Protein AF-D0C918-F1 (afdb_monomer)

Foldseek 3Di:
DPPDFWKFKWFDPDDPRGTDTQGEPDQVLLVVVLVVVLVLCVVLVVVVCNVCSPVGIDMDTDPDDPVVNVVRHDRDPCNVVDDDDHDNPVVVVVD

Organism: Acinetobacter baumannii (strain ATCC 19606 / DSM 30007 / JCM 6841 / CCUG 19606 / CIP 70.34 / NBRC 109757 / NCIMB 12457 / NCTC 12156 / 81) (NCBI:txid575584)

Sequence (95 aa):
MSESTLWAVAMRPEGYSPFKQTPAASKEIAERAVERYRKMHEKEGNNFFLEIFDDVIKVQKWHGSRKDHIKNLFYVESWFSEPMYQCFDLKTAER

Secondary structure (DSSP, 8-state):
---PPPEEEEE-SSTTPPPEEEEESSHHHHHHHHHHHHHHHHHHT-HHHHHTHHHHEEEEE--S-HHHHHHT--B-GGGGGSPPP--S-HHHHT-

Radius of gyration: 14.71 Å; Cα contacts (8 Å, |Δi|>4): 124; chains: 1; bounding box: 27×29×53 Å

pLDDT: mean 88.67, std 13.51, range [41.41, 98.44]

Mean predicted aligned error: 5.6 Å

Structure (mmCIF, N/CA/C/O backbone):
data_AF-D0C918-F1
#
_entry.id   AF-D0C918-F1
#
loop_
_atom_site.group_PDB
_atom_site.id
_atom_site.type_symbol
_atom_site.label_atom_id
_atom_site.label_alt_id
_atom_site.label_comp_id
_atom_site.label_asym_id
_atom_site.label_entity_id
_atom_site.label_seq_id
_atom_site.pdbx_PDB_ins_code
_atom_site.Cartn_x
_atom_site.Cartn_y
_atom_site.Cartn_z
_atom_site.occupancy
_atom_site.B_iso_or_equiv
_atom_site.auth_seq_id
_atom_site.auth_comp_id
_atom_site.auth_asym_id
_atom_site.auth_atom_id
_atom_site.pdbx_PDB_model_num
ATOM 1 N N . MET A 1 1 ? -8.841 5.090 26.929 1.00 41.41 1 MET A N 1
ATOM 2 C CA . MET A 1 1 ? -8.425 4.233 25.800 1.00 41.41 1 MET A CA 1
ATOM 3 C C . MET A 1 1 ? -7.645 5.124 24.856 1.00 41.41 1 MET A C 1
ATOM 5 O O . MET A 1 1 ? -8.257 5.996 24.257 1.00 41.41 1 MET A O 1
ATOM 9 N N . SER A 1 2 ? -6.317 5.024 24.808 1.00 47.50 2 SER A N 1
ATOM 10 C CA . SER A 1 2 ? -5.560 5.742 23.781 1.00 47.50 2 SER A CA 1
ATOM 11 C C . SER A 1 2 ? -6.031 5.222 22.425 1.00 47.50 2 SER A C 1
ATOM 13 O O . SER A 1 2 ? -6.028 4.013 22.191 1.00 47.50 2 SER A O 1
ATOM 15 N N . GLU A 1 3 ? -6.523 6.104 21.559 1.00 61.97 3 GLU A N 1
ATOM 16 C CA . GLU A 1 3 ? -6.860 5.712 20.197 1.00 61.97 3 GLU A CA 1
ATOM 17 C C . 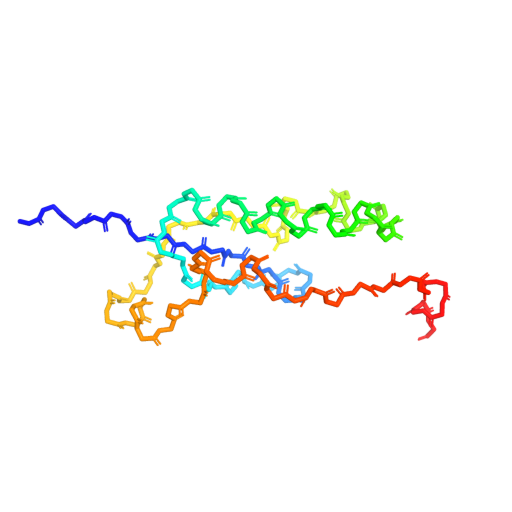GLU A 1 3 ? -5.567 5.273 19.512 1.00 61.97 3 GLU A C 1
ATOM 19 O O . GLU A 1 3 ? -4.727 6.089 19.133 1.00 61.97 3 GLU A O 1
ATOM 24 N N . SER A 1 4 ? -5.354 3.958 19.429 1.00 80.56 4 SER A N 1
ATOM 25 C CA . SER A 1 4 ? -4.232 3.409 18.680 1.00 80.56 4 SER A CA 1
ATOM 26 C C . SER A 1 4 ? -4.340 3.931 17.254 1.00 80.56 4 SER A C 1
ATOM 28 O O . SER A 1 4 ? -5.360 3.715 16.597 1.00 80.56 4 SER A O 1
ATOM 30 N N . THR A 1 5 ? -3.310 4.646 16.798 1.00 91.44 5 THR A N 1
ATOM 31 C CA . THR A 1 5 ? -3.261 5.170 15.432 1.00 91.44 5 THR A CA 1
ATOM 32 C C . THR A 1 5 ? -3.469 4.021 14.451 1.00 91.44 5 THR A C 1
ATOM 34 O O . THR A 1 5 ? -2.742 3.028 14.490 1.00 91.44 5 THR A O 1
ATOM 37 N N . LEU A 1 6 ? -4.474 4.163 13.591 1.00 96.62 6 LEU A N 1
ATOM 38 C CA . LEU A 1 6 ? -4.770 3.222 12.522 1.00 96.62 6 LEU A CA 1
ATOM 39 C C . LEU A 1 6 ? -3.990 3.623 11.270 1.00 96.62 6 LEU A C 1
ATOM 41 O O . LEU A 1 6 ? -3.776 4.810 11.017 1.00 96.62 6 LEU A O 1
ATOM 45 N N . TRP A 1 7 ? -3.562 2.634 10.493 1.00 97.94 7 TRP A N 1
ATOM 46 C CA . TRP A 1 7 ? -2.667 2.832 9.355 1.00 97.94 7 TRP A CA 1
ATOM 47 C C . TRP A 1 7 ? -3.301 2.346 8.058 1.00 97.94 7 TRP A C 1
ATOM 49 O O . TRP A 1 7 ? -4.174 1.475 8.062 1.00 97.94 7 TRP A O 1
ATOM 59 N N . ALA A 1 8 ? -2.865 2.932 6.950 1.00 98.06 8 ALA A N 1
ATOM 60 C CA . ALA A 1 8 ? -3.312 2.599 5.609 1.00 98.06 8 ALA A CA 1
ATOM 61 C C . ALA A 1 8 ? -2.185 2.820 4.596 1.00 98.06 8 ALA A C 1
ATOM 63 O O . ALA A 1 8 ? -1.289 3.643 4.812 1.00 98.06 8 ALA A O 1
ATOM 64 N N . VAL A 1 9 ? -2.270 2.119 3.468 1.00 98.19 9 VAL A N 1
ATOM 65 C CA . VAL A 1 9 ? -1.554 2.515 2.253 1.00 98.19 9 VAL A CA 1
ATOM 66 C C . VAL A 1 9 ? -2.463 3.461 1.484 1.00 98.19 9 VAL A C 1
ATOM 68 O O . VAL A 1 9 ? -3.638 3.175 1.262 1.00 98.19 9 VAL A O 1
ATOM 71 N N . ALA A 1 10 ? -1.927 4.614 1.122 1.00 97.19 10 ALA A N 1
ATOM 72 C CA . ALA A 1 10 ? -2.607 5.642 0.365 1.00 97.19 10 ALA A CA 1
ATOM 73 C C . ALA A 1 10 ? -2.080 5.629 -1.067 1.00 97.19 10 ALA A C 1
ATOM 75 O O . ALA A 1 10 ? -0.871 5.744 -1.270 1.00 97.19 10 ALA A O 1
ATOM 76 N N . MET A 1 11 ? -2.981 5.515 -2.043 1.00 95.50 11 MET A N 1
ATOM 77 C CA . MET A 1 11 ? -2.633 5.498 -3.464 1.00 95.50 11 MET A CA 1
ATOM 78 C C . MET A 1 11 ? -3.403 6.558 -4.241 1.00 95.50 11 MET A C 1
ATOM 80 O O . MET A 1 11 ? -4.593 6.769 -3.991 1.00 95.50 11 MET A O 1
ATOM 84 N N . ARG A 1 12 ? -2.745 7.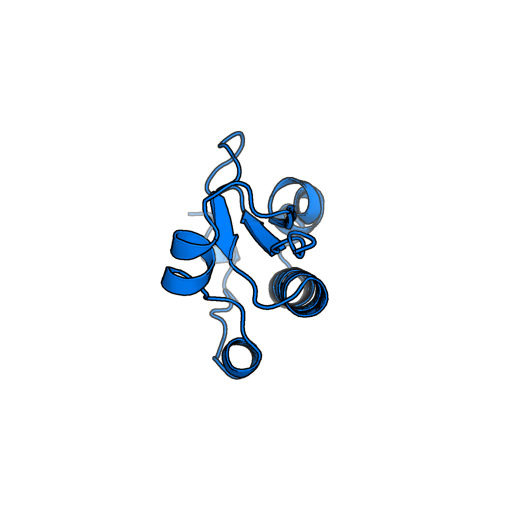211 -5.198 1.00 93.06 12 ARG A N 1
ATOM 85 C CA . ARG A 1 12 ? -3.414 8.047 -6.196 1.00 93.06 12 ARG A CA 1
ATOM 86 C C . ARG A 1 12 ? -3.832 7.177 -7.376 1.00 93.06 12 ARG A C 1
ATOM 88 O O . ARG A 1 12 ? -2.953 6.636 -8.039 1.00 93.06 12 ARG A O 1
ATOM 95 N N . PRO A 1 13 ? -5.137 7.026 -7.650 1.00 82.75 13 PRO A N 1
ATOM 96 C CA . PRO A 1 13 ? -5.578 6.264 -8.812 1.00 82.75 13 PRO A CA 1
ATOM 97 C C . PRO A 1 13 ? -5.147 6.916 -10.134 1.00 82.75 13 PRO A C 1
ATOM 99 O O . P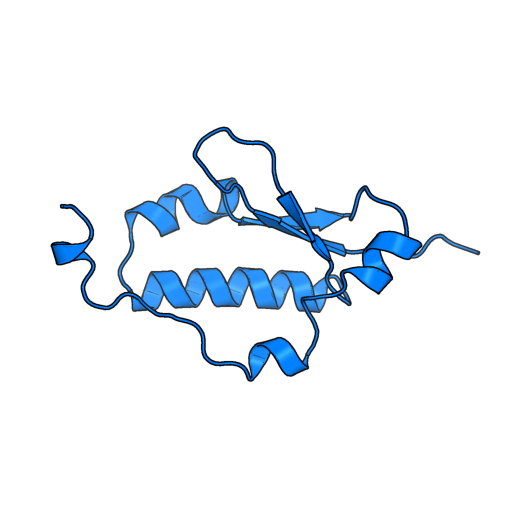RO A 1 13 ? -4.780 6.204 -11.057 1.00 82.75 13 PRO A O 1
ATOM 102 N N . GLU A 1 14 ? -5.166 8.251 -10.226 1.00 78.12 14 GLU A N 1
ATOM 103 C CA . GLU A 1 14 ? -4.840 8.989 -11.459 1.00 78.12 14 GLU A CA 1
ATOM 104 C C . GLU A 1 14 ? -4.208 10.357 -11.142 1.00 78.12 14 GLU A C 1
ATOM 106 O O . GLU A 1 14 ? -4.806 11.143 -10.409 1.00 78.12 14 GLU A O 1
ATOM 111 N N . GLY A 1 15 ? -3.029 10.677 -11.687 1.00 73.00 15 GLY A N 1
ATOM 112 C CA . GLY A 1 15 ? -2.405 12.016 -11.650 1.00 73.00 15 GLY A CA 1
ATOM 113 C C . GLY A 1 15 ? -2.574 12.813 -10.339 1.00 73.00 15 GLY A C 1
ATOM 114 O O . GLY A 1 15 ? -2.004 12.486 -9.295 1.00 73.00 15 GLY A O 1
ATOM 115 N N . TYR A 1 16 ? -3.374 13.886 -10.388 1.00 78.88 16 TYR A N 1
ATOM 116 C CA . TYR A 1 16 ? -3.642 14.786 -9.253 1.00 78.88 16 TYR A CA 1
ATOM 117 C C . TYR A 1 16 ? -4.826 14.374 -8.363 1.00 78.88 16 TYR A C 1
ATOM 119 O O . TYR A 1 16 ? -5.239 15.144 -7.495 1.00 78.88 16 TYR A O 1
ATOM 127 N N . SER A 1 17 ? -5.386 13.181 -8.560 1.00 87.19 17 SER A N 1
ATOM 128 C CA . SER A 1 17 ? -6.507 12.692 -7.755 1.00 87.19 17 SER A CA 1
ATOM 129 C C . SER A 1 17 ? -6.154 12.601 -6.262 1.00 87.19 17 SER A C 1
ATOM 131 O O . SER A 1 17 ? -4.995 12.365 -5.894 1.00 87.19 17 SER A O 1
ATOM 133 N N . PRO A 1 18 ? -7.151 12.775 -5.373 1.00 91.50 18 PRO A N 1
ATOM 134 C CA . PRO A 1 18 ? -6.959 12.551 -3.950 1.00 91.50 18 PRO A CA 1
ATOM 135 C C . PRO A 1 18 ? -6.478 11.128 -3.661 1.00 91.50 18 PRO A C 1
ATOM 137 O O . PRO A 1 18 ? -6.878 10.168 -4.323 1.00 91.50 18 PRO A O 1
ATOM 140 N N . PHE A 1 19 ? -5.678 10.992 -2.605 1.00 94.50 19 PHE A N 1
ATOM 141 C CA . PHE A 1 19 ? -5.284 9.684 -2.103 1.00 94.50 19 PHE A CA 1
ATOM 142 C C . PHE A 1 19 ? -6.507 8.873 -1.675 1.00 94.50 19 PHE A C 1
ATOM 144 O O . PHE A 1 19 ? -7.279 9.292 -0.810 1.00 94.50 19 PHE A O 1
ATOM 151 N N . LYS A 1 20 ? -6.630 7.669 -2.226 1.00 95.81 20 LYS A N 1
ATOM 152 C CA . LYS A 1 20 ? -7.529 6.639 -1.717 1.00 95.81 20 LYS A CA 1
ATOM 153 C C . LYS A 1 20 ? -6.775 5.813 -0.684 1.00 95.81 20 LYS A C 1
ATOM 155 O O . LYS A 1 20 ? -5.692 5.306 -0.967 1.00 95.81 20 LYS A O 1
ATOM 160 N N . GLN A 1 21 ? -7.328 5.724 0.523 1.00 97.25 21 GLN A N 1
ATOM 161 C CA . GLN A 1 21 ? -6.734 4.967 1.619 1.00 97.25 21 GLN A CA 1
ATOM 162 C C . GLN A 1 21 ? -7.281 3.541 1.637 1.00 97.25 21 GLN A C 1
ATOM 164 O O . GLN A 1 21 ? -8.495 3.340 1.641 1.00 97.25 21 GLN A O 1
ATOM 169 N N . THR A 1 22 ? -6.377 2.574 1.729 1.00 97.62 22 THR A N 1
ATOM 170 C CA . THR A 1 22 ? -6.693 1.160 1.915 1.00 97.62 22 THR A CA 1
ATOM 171 C C . THR A 1 22 ? -6.099 0.695 3.255 1.00 97.62 22 THR A C 1
ATOM 173 O O . THR A 1 22 ? -4.879 0.777 3.440 1.00 97.62 22 THR A O 1
ATOM 176 N N . PRO A 1 23 ? -6.930 0.256 4.219 1.00 98.06 23 PRO A N 1
ATOM 177 C CA . PRO A 1 23 ? -6.498 -0.102 5.570 1.00 98.06 23 PRO A CA 1
ATOM 178 C C . PRO A 1 23 ? -5.406 -1.177 5.651 1.00 98.06 23 PRO A C 1
ATOM 180 O O . PRO A 1 23 ? -5.442 -2.189 4.947 1.00 98.06 23 PRO A O 1
ATOM 183 N N . ALA A 1 24 ? -4.479 -0.977 6.589 1.00 98.06 24 ALA A N 1
ATOM 184 C CA . ALA A 1 24 ? -3.421 -1.913 6.950 1.00 98.06 24 ALA A CA 1
ATOM 185 C C . ALA A 1 24 ? -3.482 -2.276 8.439 1.00 98.06 24 ALA A C 1
ATOM 187 O O . ALA A 1 24 ? -3.819 -1.442 9.284 1.00 98.06 24 ALA A O 1
ATOM 188 N N . ALA A 1 25 ? -3.116 -3.517 8.765 1.00 97.06 25 ALA A N 1
ATOM 189 C CA . ALA A 1 25 ? -3.161 -4.033 10.134 1.00 97.06 25 ALA A CA 1
ATOM 190 C C . ALA A 1 25 ? -2.158 -3.348 11.078 1.00 97.06 25 ALA A C 1
ATOM 192 O O . ALA A 1 25 ? -2.399 -3.266 12.282 1.00 97.06 25 ALA A O 1
ATOM 193 N N . SER A 1 26 ? -1.053 -2.823 10.546 1.00 97.19 26 SER A N 1
ATOM 194 C CA . SER A 1 26 ? -0.059 -2.055 11.296 1.00 97.19 26 SER A CA 1
ATOM 195 C C . SER A 1 26 ? 0.700 -1.091 10.379 1.00 97.19 26 SER A C 1
ATOM 197 O O . SER A 1 26 ? 0.609 -1.183 9.151 1.00 97.19 26 SER A O 1
ATOM 199 N N . LYS A 1 27 ? 1.476 -0.173 10.976 1.00 97.56 27 LYS A N 1
ATOM 200 C CA . LYS A 1 27 ? 2.400 0.696 10.228 1.00 97.56 27 LYS A CA 1
ATOM 201 C C . LYS A 1 27 ? 3.415 -0.129 9.438 1.00 97.56 27 LYS A C 1
ATOM 203 O O . LYS A 1 27 ? 3.595 0.111 8.254 1.00 97.56 27 LYS A O 1
ATOM 208 N N . GLU A 1 28 ? 4.008 -1.127 10.087 1.00 98.00 28 GLU A N 1
ATOM 209 C CA . GLU A 1 28 ? 5.008 -2.015 9.491 1.00 98.00 28 GLU A CA 1
ATOM 210 C C . GLU A 1 28 ? 4.447 -2.773 8.279 1.00 98.00 28 GLU A C 1
ATOM 212 O O . GLU A 1 28 ? 5.098 -2.860 7.241 1.00 98.00 28 GLU A O 1
ATOM 217 N N . ILE A 1 29 ? 3.206 -3.268 8.365 1.00 98.12 29 ILE A N 1
ATOM 218 C CA . ILE A 1 29 ? 2.552 -3.926 7.227 1.00 98.12 29 ILE A CA 1
ATOM 219 C C . ILE A 1 29 ? 2.288 -2.935 6.087 1.00 98.12 29 ILE A C 1
ATOM 221 O O . ILE A 1 29 ? 2.492 -3.288 4.926 1.00 98.12 29 ILE A O 1
ATOM 225 N N . ALA A 1 30 ? 1.893 -1.695 6.388 1.00 98.19 30 ALA A N 1
ATOM 226 C CA . ALA A 1 30 ? 1.742 -0.663 5.363 1.00 98.19 30 ALA A CA 1
ATOM 227 C C . ALA A 1 30 ? 3.083 -0.335 4.679 1.00 98.19 30 ALA A C 1
ATOM 229 O O . ALA A 1 30 ? 3.136 -0.259 3.455 1.00 98.19 30 ALA A O 1
ATOM 230 N N . GLU A 1 31 ? 4.168 -0.187 5.445 1.00 98.44 31 GLU A N 1
ATOM 231 C CA . GLU A 1 31 ? 5.519 0.078 4.923 1.00 98.44 31 GLU A CA 1
ATOM 232 C C . GLU A 1 31 ? 6.001 -1.063 4.022 1.00 98.44 31 GLU A C 1
ATOM 234 O O . GLU A 1 31 ? 6.423 -0.827 2.890 1.00 98.44 31 GLU A O 1
ATOM 239 N N . ARG A 1 32 ? 5.846 -2.314 4.471 1.00 98.19 32 ARG A N 1
ATOM 240 C CA . ARG A 1 32 ? 6.170 -3.502 3.670 1.00 98.19 32 ARG A CA 1
ATOM 241 C C . ARG A 1 32 ? 5.333 -3.591 2.397 1.00 98.19 32 ARG A C 1
ATOM 243 O O . ARG A 1 32 ? 5.848 -4.020 1.367 1.00 98.19 32 ARG A O 1
ATOM 250 N N . ALA A 1 33 ? 4.058 -3.204 2.443 1.00 97.75 33 ALA A N 1
ATOM 251 C CA . ALA A 1 33 ? 3.198 -3.194 1.264 1.00 97.75 33 ALA A CA 1
ATOM 252 C C . ALA A 1 33 ? 3.665 -2.150 0.238 1.00 97.75 33 ALA A C 1
ATOM 254 O O . ALA A 1 33 ? 3.805 -2.488 -0.934 1.00 97.75 33 ALA A O 1
ATOM 255 N N . VAL A 1 34 ? 3.975 -0.924 0.673 1.00 97.69 34 VAL A N 1
ATOM 256 C CA . VAL A 1 34 ? 4.545 0.130 -0.188 1.00 97.69 34 VAL A CA 1
ATOM 257 C C . VAL A 1 34 ? 5.859 -0.335 -0.824 1.00 97.69 34 VAL A C 1
ATOM 259 O O . VAL A 1 34 ? 6.015 -0.262 -2.040 1.00 97.69 34 VAL A O 1
ATOM 262 N N . GLU A 1 35 ? 6.764 -0.906 -0.032 1.00 97.25 35 GLU A N 1
ATOM 263 C CA . GLU A 1 35 ? 8.033 -1.455 -0.523 1.00 97.25 35 GLU A CA 1
ATOM 264 C C . GLU A 1 35 ? 7.829 -2.580 -1.550 1.00 97.25 35 GLU A C 1
ATOM 266 O O . GLU A 1 35 ? 8.557 -2.690 -2.538 1.00 97.25 35 GLU A O 1
ATOM 271 N N . ARG A 1 36 ? 6.804 -3.418 -1.357 1.00 96.31 36 ARG A N 1
ATOM 272 C CA . ARG A 1 36 ? 6.455 -4.476 -2.308 1.00 96.31 36 ARG A CA 1
ATOM 273 C C . ARG A 1 36 ? 6.037 -3.907 -3.668 1.00 96.31 36 ARG A C 1
ATOM 275 O O . ARG A 1 36 ? 6.454 -4.457 -4.686 1.00 96.31 36 ARG A O 1
ATOM 282 N N . TYR A 1 37 ? 5.258 -2.822 -3.694 1.00 95.31 37 TYR A N 1
ATOM 283 C CA . TYR A 1 37 ? 4.906 -2.124 -4.939 1.00 95.31 37 TYR A CA 1
ATOM 284 C C . TYR A 1 37 ? 6.132 -1.503 -5.611 1.00 95.31 37 TYR A C 1
ATOM 286 O O . TYR A 1 37 ? 6.284 -1.629 -6.823 1.00 95.31 37 TYR A O 1
ATOM 294 N N . ARG A 1 38 ? 7.045 -0.900 -4.840 1.00 95.12 38 ARG A N 1
ATOM 295 C CA . ARG A 1 38 ? 8.298 -0.350 -5.380 1.00 95.12 38 ARG A CA 1
ATOM 296 C C . ARG A 1 38 ? 9.117 -1.437 -6.083 1.00 95.12 38 ARG A C 1
ATOM 298 O O . ARG A 1 38 ? 9.421 -1.310 -7.265 1.00 95.12 38 ARG A O 1
ATOM 305 N N . LYS A 1 39 ? 9.350 -2.565 -5.404 1.00 94.00 39 LYS A N 1
ATOM 306 C CA . LYS A 1 39 ? 10.074 -3.726 -5.956 1.00 94.00 39 LYS A CA 1
ATOM 307 C C . 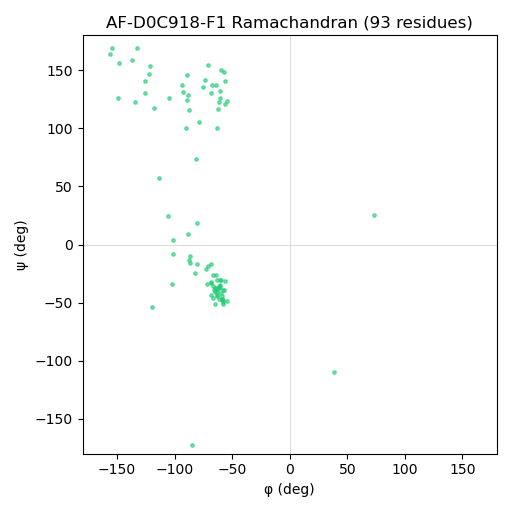LYS A 1 39 ? 9.417 -4.338 -7.187 1.00 94.00 39 LYS A C 1
ATOM 309 O O . LYS A 1 39 ? 10.099 -4.926 -8.024 1.00 94.00 39 LYS A O 1
ATOM 314 N N . MET A 1 40 ? 8.093 -4.266 -7.286 1.00 92.19 40 MET A N 1
ATOM 315 C CA . MET A 1 40 ? 7.376 -4.716 -8.476 1.00 92.19 40 MET A CA 1
ATOM 316 C C . MET A 1 40 ? 7.746 -3.857 -9.682 1.00 92.19 40 MET A C 1
ATOM 318 O O . MET A 1 40 ? 8.167 -4.411 -10.691 1.00 92.19 40 MET A O 1
ATOM 322 N N . HIS A 1 41 ? 7.672 -2.533 -9.552 1.00 90.62 41 HIS A N 1
ATOM 323 C CA . HIS A 1 41 ? 8.006 -1.613 -10.638 1.00 90.62 41 HIS A CA 1
ATOM 324 C C . HIS A 1 41 ? 9.501 -1.597 -10.982 1.00 90.62 41 HIS A C 1
ATOM 326 O O . HIS A 1 41 ? 9.850 -1.475 -12.154 1.00 90.62 41 HIS A O 1
ATOM 332 N N . GLU A 1 42 ? 10.384 -1.815 -10.002 1.00 91.75 42 GLU A N 1
ATOM 333 C CA . GLU A 1 42 ? 11.814 -2.062 -10.248 1.00 91.75 42 GLU A CA 1
ATOM 334 C C . GLU A 1 42 ? 12.031 -3.293 -11.135 1.00 91.75 42 GLU A C 1
ATOM 336 O O . GLU A 1 42 ? 12.807 -3.241 -12.085 1.00 91.75 42 GLU A O 1
ATOM 341 N N . LYS A 1 43 ? 11.311 -4.392 -10.872 1.00 90.19 43 LYS A N 1
ATOM 342 C CA . LYS A 1 43 ? 11.384 -5.611 -11.694 1.00 90.19 43 LYS A CA 1
ATOM 343 C C . LYS A 1 43 ? 10.791 -5.434 -13.089 1.00 90.19 43 LYS A C 1
ATOM 345 O O . LYS A 1 43 ? 11.260 -6.079 -14.019 1.00 90.19 43 LYS A O 1
ATOM 350 N N . GLU A 1 44 ? 9.761 -4.605 -13.226 1.00 87.81 44 GLU A N 1
ATOM 351 C CA . GLU A 1 44 ? 9.174 -4.261 -14.525 1.00 87.81 44 GLU A CA 1
ATOM 352 C C . GLU A 1 44 ? 10.090 -3.333 -15.339 1.00 87.81 44 GLU A C 1
ATOM 354 O O . GLU A 1 44 ? 9.966 -3.277 -16.557 1.00 87.81 44 GLU A O 1
ATOM 359 N N . GLY A 1 45 ? 11.023 -2.621 -14.697 1.00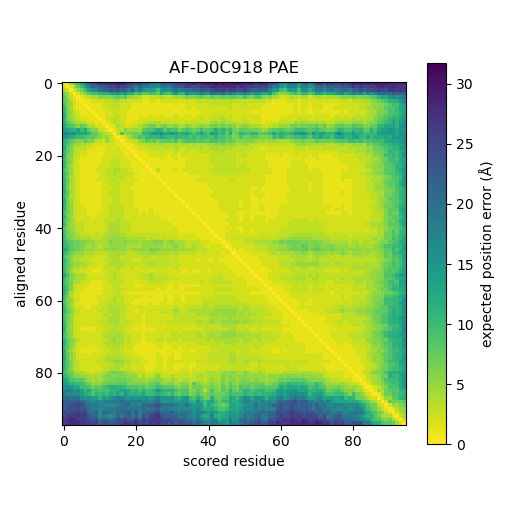 87.75 45 GLY A N 1
ATOM 360 C CA . GLY A 1 45 ? 11.824 -1.582 -15.348 1.00 87.75 45 GLY A CA 1
ATOM 361 C C . GLY A 1 45 ? 11.025 -0.307 -15.633 1.00 87.75 45 GLY A C 1
ATOM 362 O O . GLY A 1 45 ? 11.348 0.438 -16.559 1.00 87.75 45 GLY A O 1
ATOM 363 N N . ASN A 1 46 ? 9.966 -0.050 -14.856 1.00 87.12 46 ASN A N 1
ATOM 364 C CA . ASN A 1 46 ? 9.092 1.107 -15.029 1.00 87.12 46 ASN A CA 1
ATOM 365 C C . ASN A 1 46 ? 9.706 2.368 -14.392 1.00 87.12 46 ASN A C 1
ATOM 367 O O . ASN A 1 46 ? 9.273 2.830 -13.336 1.00 87.12 46 ASN A O 1
ATOM 371 N N . ASN A 1 47 ? 10.739 2.916 -15.039 1.00 88.88 47 ASN A N 1
ATOM 372 C CA . ASN A 1 47 ? 11.483 4.077 -14.535 1.00 88.88 47 ASN A CA 1
ATOM 373 C C . ASN A 1 47 ? 10.585 5.301 -14.305 1.00 88.88 47 ASN A C 1
ATOM 375 O O . ASN A 1 47 ? 10.730 5.969 -13.287 1.00 88.88 47 ASN A O 1
ATOM 379 N N . PHE A 1 48 ? 9.615 5.547 -15.193 1.00 86.94 48 PHE A N 1
ATOM 380 C CA . PHE A 1 48 ? 8.670 6.655 -15.045 1.00 86.94 48 PHE A CA 1
ATOM 381 C C . PHE A 1 48 ? 7.871 6.555 -13.740 1.00 86.94 48 PHE A C 1
ATOM 383 O O . PHE A 1 48 ? 7.782 7.521 -12.987 1.00 86.94 48 PHE A O 1
ATOM 390 N N . PHE A 1 49 ? 7.313 5.379 -13.433 1.00 88.56 49 PHE A N 1
ATOM 391 C CA . PHE A 1 49 ? 6.554 5.204 -12.196 1.00 88.56 49 PHE A CA 1
ATOM 392 C C . PHE A 1 49 ? 7.448 5.308 -10.957 1.00 88.56 49 PHE A C 1
ATOM 394 O O . PHE A 1 49 ? 7.022 5.848 -9.939 1.00 88.56 49 PHE A O 1
ATOM 401 N N . LEU A 1 50 ? 8.689 4.819 -11.039 1.00 91.94 50 LEU A N 1
ATOM 402 C CA . LEU A 1 50 ? 9.657 4.918 -9.946 1.00 91.94 50 LEU A CA 1
ATOM 403 C C . LEU A 1 50 ? 10.037 6.371 -9.628 1.00 91.94 50 LEU A C 1
ATOM 405 O O . LEU A 1 50 ? 10.174 6.699 -8.450 1.00 91.94 50 LEU A O 1
ATOM 409 N N . GLU A 1 51 ? 10.151 7.238 -10.639 1.00 93.25 51 GLU A N 1
ATOM 410 C CA . GLU A 1 51 ? 10.424 8.673 -10.458 1.00 93.25 51 GLU A CA 1
ATOM 411 C C . GLU A 1 51 ? 9.322 9.386 -9.665 1.00 93.25 51 GLU A C 1
ATOM 413 O O . GLU A 1 51 ? 9.616 10.263 -8.855 1.00 93.25 51 GLU A O 1
ATOM 418 N N . ILE A 1 52 ? 8.061 8.984 -9.854 1.00 92.00 52 ILE A N 1
ATOM 419 C CA . ILE A 1 52 ? 6.904 9.591 -9.178 1.00 92.00 52 ILE A CA 1
ATOM 420 C C . ILE A 1 52 ? 6.388 8.768 -7.989 1.00 92.00 52 ILE A C 1
ATOM 422 O O . ILE A 1 52 ? 5.368 9.125 -7.398 1.00 92.00 52 ILE A O 1
ATOM 426 N N . PHE A 1 53 ? 7.052 7.664 -7.630 1.00 93.44 53 PHE A N 1
ATOM 427 C CA . PHE A 1 53 ? 6.503 6.626 -6.749 1.00 93.44 53 PHE A CA 1
ATOM 428 C C . PHE A 1 53 ? 6.001 7.176 -5.407 1.00 93.44 53 PHE A C 1
ATOM 430 O O . PHE A 1 53 ? 4.875 6.898 -4.992 1.00 93.44 53 PHE A O 1
ATOM 437 N N . ASP A 1 54 ? 6.816 7.996 -4.742 1.00 92.50 54 ASP A N 1
ATOM 438 C CA . ASP A 1 54 ? 6.506 8.531 -3.410 1.00 92.50 54 ASP A CA 1
ATOM 439 C C . ASP A 1 54 ? 5.371 9.576 -3.426 1.00 92.50 54 ASP A C 1
ATOM 441 O O . ASP A 1 54 ? 4.715 9.819 -2.403 1.00 92.50 54 ASP A O 1
ATOM 445 N N . ASP A 1 55 ? 5.078 10.148 -4.597 1.00 91.56 55 ASP A N 1
ATOM 446 C CA . ASP A 1 55 ? 3.936 11.039 -4.805 1.00 91.56 55 ASP A CA 1
ATOM 447 C C . ASP A 1 55 ? 2.631 10.272 -5.045 1.00 91.56 55 ASP A C 1
ATOM 449 O O . ASP A 1 55 ? 1.546 10.795 -4.751 1.00 91.56 55 ASP A O 1
ATOM 453 N N . VAL A 1 56 ? 2.721 9.030 -5.533 1.00 93.25 56 VAL A N 1
ATOM 454 C CA . VAL A 1 56 ? 1.560 8.211 -5.907 1.00 93.25 56 VAL A CA 1
ATOM 455 C C . VAL A 1 56 ? 1.198 7.145 -4.881 1.00 93.25 56 VAL A C 1
ATOM 457 O O . VAL A 1 56 ? 0.007 6.909 -4.696 1.00 93.25 56 VAL A O 1
ATOM 460 N N . ILE A 1 57 ? 2.155 6.534 -4.175 1.00 95.69 57 ILE A N 1
ATOM 461 C CA . ILE A 1 57 ? 1.909 5.467 -3.193 1.00 95.69 57 ILE A CA 1
ATOM 462 C C . ILE A 1 57 ? 2.706 5.743 -1.915 1.00 95.69 57 ILE A C 1
ATOM 464 O O . ILE A 1 57 ? 3.929 5.820 -1.940 1.00 95.69 57 ILE A O 1
ATOM 468 N N . LYS A 1 58 ? 2.027 5.840 -0.763 1.00 96.81 58 LYS A N 1
ATOM 469 C CA . LYS A 1 58 ? 2.705 6.037 0.530 1.00 96.81 58 LYS A CA 1
ATOM 470 C C . LYS A 1 58 ? 1.911 5.561 1.735 1.00 96.81 58 LYS A C 1
ATOM 472 O O . LYS A 1 58 ? 0.698 5.382 1.683 1.00 96.81 58 LYS A O 1
ATOM 477 N N . VAL A 1 59 ? 2.598 5.416 2.862 1.00 98.06 59 VAL A N 1
ATOM 478 C CA . VAL A 1 59 ? 1.967 5.122 4.154 1.00 98.06 59 VAL A CA 1
ATOM 479 C C . VAL A 1 59 ? 1.291 6.375 4.706 1.00 98.06 59 VAL A C 1
ATOM 481 O O . VAL A 1 59 ? 1.870 7.462 4.705 1.00 98.06 59 VAL A O 1
ATOM 484 N N . GLN A 1 60 ? 0.069 6.228 5.215 1.00 97.25 60 GLN A N 1
ATOM 485 C CA . GLN A 1 60 ? -0.661 7.294 5.899 1.00 97.25 60 GLN A CA 1
ATOM 486 C C . GLN A 1 60 ? -1.366 6.789 7.157 1.00 97.25 60 GLN A C 1
ATOM 488 O O . GLN A 1 60 ? -1.666 5.601 7.306 1.00 97.25 60 GLN A O 1
ATOM 493 N N . LYS A 1 61 ? -1.673 7.727 8.058 1.00 97.38 61 LYS A N 1
ATOM 494 C CA . LYS A 1 61 ? -2.664 7.493 9.110 1.00 97.38 61 LYS A CA 1
ATOM 495 C C . LYS A 1 61 ? -4.037 7.358 8.459 1.00 97.38 61 LYS A C 1
ATOM 497 O O . LYS A 1 61 ? -4.374 8.129 7.565 1.00 97.38 61 LYS A O 1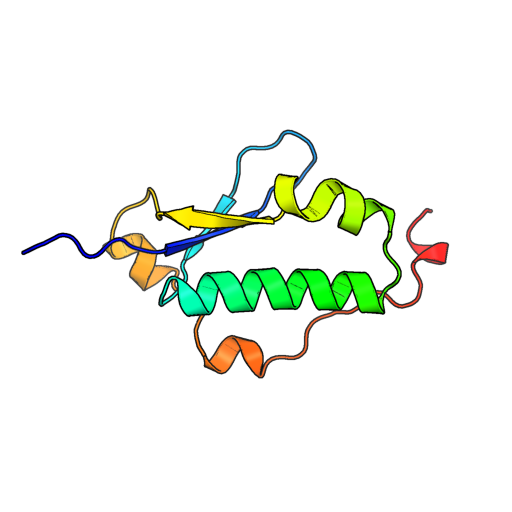
ATOM 502 N N . TRP A 1 62 ? -4.823 6.391 8.904 1.00 97.00 62 TRP A N 1
ATOM 503 C CA . TRP A 1 62 ? -6.200 6.227 8.457 1.00 97.00 62 TRP A CA 1
ATOM 504 C C . TRP A 1 62 ? -7.061 7.386 8.964 1.00 97.00 62 TRP A C 1
ATOM 506 O O . TRP A 1 62 ? -7.027 7.704 10.152 1.00 97.00 62 TRP A O 1
ATOM 516 N N . HIS A 1 63 ? -7.828 8.006 8.069 1.00 95.19 63 HIS A N 1
ATOM 517 C CA . HIS A 1 63 ? -8.687 9.148 8.398 1.00 95.19 63 HIS A CA 1
ATOM 518 C C . HIS A 1 63 ? -10.171 8.779 8.565 1.00 95.19 63 HIS A C 1
ATOM 520 O O . HIS A 1 63 ? -10.967 9.624 8.966 1.00 95.19 63 HIS A O 1
ATOM 526 N N . GLY A 1 64 ? -10.563 7.542 8.247 1.00 93.19 64 GLY A N 1
ATOM 527 C CA . GLY A 1 64 ? -11.939 7.066 8.411 1.00 93.19 64 GLY A CA 1
ATOM 528 C C . GLY A 1 64 ? -12.246 6.555 9.822 1.00 93.19 64 GLY A C 1
ATOM 529 O O . GLY A 1 64 ? -11.422 6.613 10.736 1.00 93.19 64 GLY A O 1
ATOM 530 N N . SER A 1 65 ? -13.431 5.968 10.000 1.00 95.06 65 SER A N 1
ATOM 531 C CA . SER A 1 65 ? -13.803 5.366 11.284 1.00 95.06 65 SER A CA 1
ATOM 532 C C . SER A 1 65 ? -13.014 4.078 11.556 1.00 95.06 65 SER A C 1
ATOM 534 O O . SER A 1 65 ? -12.607 3.364 10.6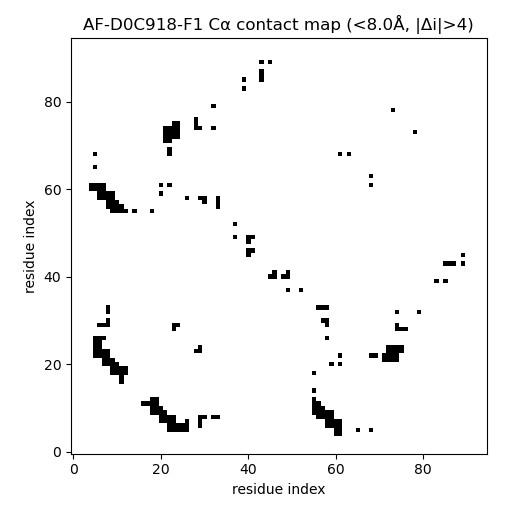34 1.00 95.06 65 SER A O 1
ATOM 536 N N . ARG A 1 66 ? -12.844 3.719 12.835 1.00 95.00 66 ARG A N 1
ATOM 537 C CA . ARG A 1 66 ? -12.265 2.421 13.229 1.00 95.00 66 ARG A CA 1
ATOM 538 C C . ARG A 1 66 ? -13.089 1.236 12.719 1.00 95.00 66 ARG A C 1
ATOM 540 O O . ARG A 1 66 ? -12.525 0.205 12.365 1.00 95.00 66 ARG A O 1
ATOM 547 N N . LYS A 1 67 ? -14.417 1.376 12.674 1.00 95.75 67 LYS A N 1
ATOM 548 C CA . LYS A 1 67 ? -15.320 0.335 12.164 1.00 95.75 67 LYS A CA 1
ATOM 549 C C . LYS A 1 67 ? -15.057 0.066 10.682 1.00 95.75 67 LYS A C 1
ATOM 551 O O . LYS A 1 67 ? -14.972 -1.093 10.287 1.00 95.75 67 LYS A O 1
ATOM 556 N N . ASP A 1 68 ? -14.874 1.122 9.892 1.00 96.44 68 ASP A N 1
ATOM 557 C CA . ASP A 1 68 ? -14.578 1.000 8.463 1.00 96.44 68 ASP A CA 1
ATOM 558 C C . ASP A 1 68 ? -13.161 0.491 8.212 1.00 96.44 68 ASP A C 1
ATOM 560 O O . ASP A 1 68 ? -12.957 -0.271 7.271 1.00 96.44 68 ASP A O 1
ATOM 564 N N . HIS A 1 69 ? -12.200 0.857 9.066 1.00 96.94 69 HIS A N 1
ATOM 565 C CA . HIS A 1 69 ? -10.838 0.318 9.009 1.00 96.94 69 HIS A CA 1
ATOM 566 C C . HIS A 1 69 ? -10.835 -1.206 9.135 1.00 96.94 69 HIS A C 1
ATOM 568 O O . HIS A 1 69 ? -10.269 -1.887 8.288 1.00 96.94 69 HIS A O 1
ATOM 574 N N . ILE A 1 70 ? -11.531 -1.738 10.145 1.00 94.69 70 ILE A N 1
ATOM 575 C CA . ILE A 1 70 ? -11.620 -3.184 10.390 1.00 94.69 70 ILE A CA 1
ATOM 576 C C . ILE A 1 70 ? -12.421 -3.877 9.283 1.00 94.69 70 ILE A C 1
ATOM 578 O O . ILE A 1 70 ? -12.018 -4.932 8.805 1.00 94.69 70 ILE A O 1
ATOM 582 N N . LYS A 1 71 ? -13.548 -3.287 8.858 1.00 96.31 71 LYS A N 1
ATOM 583 C CA . LYS A 1 71 ? -14.404 -3.860 7.808 1.00 96.31 71 LYS A CA 1
ATOM 584 C C . LYS A 1 71 ? -13.676 -3.979 6.466 1.00 96.31 71 LYS A C 1
ATOM 586 O O . LYS A 1 71 ? -13.902 -4.946 5.749 1.00 96.31 71 LYS A O 1
ATOM 591 N N . ASN A 1 72 ? -12.840 -2.997 6.132 1.00 96.12 72 ASN A N 1
ATOM 592 C CA . ASN A 1 72 ? -12.107 -2.936 4.868 1.00 96.12 72 ASN A CA 1
ATOM 593 C C . ASN A 1 72 ? -10.617 -3.269 5.051 1.00 96.12 72 ASN A C 1
ATOM 595 O O . ASN A 1 72 ? -9.783 -2.808 4.272 1.00 96.12 72 ASN A O 1
ATOM 599 N N . LEU A 1 73 ? -10.271 -4.022 6.101 1.00 97.19 73 LEU A N 1
ATOM 600 C CA . LEU A 1 73 ? -8.897 -4.418 6.371 1.00 97.19 73 LEU A CA 1
ATOM 601 C C . LEU A 1 73 ? -8.367 -5.273 5.220 1.00 97.19 73 LEU A C 1
ATOM 603 O O . LEU A 1 73 ? -8.891 -6.354 4.967 1.00 97.19 73 LEU A O 1
ATOM 607 N N . PHE A 1 74 ? -7.338 -4.778 4.534 1.00 97.25 74 PHE A N 1
ATOM 608 C CA . PHE A 1 74 ? -6.826 -5.410 3.320 1.00 97.25 74 PHE A CA 1
ATOM 609 C C . PHE 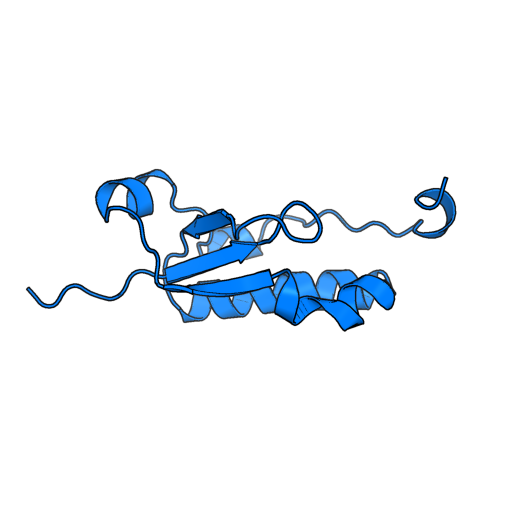A 1 74 ? -5.364 -5.823 3.464 1.00 97.25 74 PHE A C 1
ATOM 611 O O . PHE A 1 74 ? -5.035 -6.992 3.280 1.00 97.25 74 PHE A O 1
ATOM 618 N N . TYR A 1 75 ? -4.478 -4.898 3.855 1.00 97.62 75 TYR A N 1
ATOM 619 C CA . TYR A 1 75 ? -3.077 -5.258 4.068 1.00 97.62 75 TYR A CA 1
ATOM 620 C C . TYR A 1 75 ? -2.918 -5.956 5.415 1.00 97.62 75 TYR A C 1
ATOM 622 O O . TYR A 1 75 ? -2.947 -5.335 6.484 1.00 97.62 75 TYR A O 1
ATOM 630 N N . VAL A 1 76 ? -2.739 -7.266 5.327 1.00 97.44 76 VAL A N 1
ATOM 631 C CA . VAL A 1 76 ? -2.470 -8.207 6.416 1.00 97.44 76 VAL A CA 1
ATOM 632 C C . VAL A 1 76 ? -1.309 -9.113 6.007 1.00 97.44 76 VAL A C 1
ATOM 634 O O . VAL A 1 76 ? -0.913 -9.127 4.844 1.00 97.44 76 VAL A O 1
ATOM 637 N N . GLU A 1 77 ? -0.766 -9.897 6.936 1.00 97.06 77 GLU A N 1
ATOM 638 C CA . GLU A 1 77 ? 0.404 -10.740 6.652 1.00 97.06 77 GLU A CA 1
ATOM 639 C C . GLU A 1 77 ? 0.173 -11.711 5.476 1.00 97.06 77 GLU A C 1
ATOM 641 O O . GLU A 1 77 ? 1.040 -11.870 4.619 1.00 97.06 77 GLU A O 1
ATOM 646 N N . SER A 1 78 ? -1.025 -12.300 5.367 1.00 95.75 78 SER A N 1
ATOM 647 C CA . SER A 1 78 ? -1.358 -13.241 4.289 1.00 95.75 78 SER A CA 1
ATOM 648 C C . SER A 1 78 ? -1.351 -12.608 2.894 1.00 95.75 78 SER A C 1
ATOM 650 O O . SER A 1 78 ? -1.055 -13.303 1.925 1.00 95.75 78 SER A O 1
ATOM 652 N N . TRP A 1 79 ? -1.586 -11.297 2.774 1.00 96.25 79 TRP A N 1
ATOM 653 C CA . TRP A 1 79 ? -1.562 -10.590 1.488 1.00 96.25 79 TRP A CA 1
ATOM 654 C C . TRP A 1 79 ? -0.197 -10.696 0.788 1.00 96.25 79 TRP A C 1
ATOM 656 O O . TRP A 1 79 ? -0.111 -10.756 -0.439 1.00 96.25 79 TRP A O 1
ATOM 666 N N . PHE A 1 80 ? 0.898 -10.790 1.552 1.00 94.88 80 PHE A N 1
ATOM 667 C CA . PHE A 1 80 ? 2.248 -10.929 0.994 1.00 94.88 80 PHE A CA 1
ATOM 668 C C . PHE A 1 80 ? 2.501 -12.275 0.307 1.00 94.88 80 PHE A C 1
ATOM 670 O O . PHE A 1 80 ? 3.452 -12.383 -0.466 1.00 94.88 80 PHE A O 1
ATOM 677 N N . SER A 1 81 ? 1.656 -13.276 0.560 1.00 93.44 81 SER A N 1
ATOM 678 C CA . SER A 1 81 ? 1.738 -14.590 -0.083 1.00 93.44 81 SER A CA 1
ATOM 679 C C . SER A 1 81 ? 0.995 -14.662 -1.421 1.00 93.44 81 SER A C 1
ATOM 681 O O . SER A 1 81 ? 1.248 -15.568 -2.212 1.00 93.44 81 SER A O 1
ATOM 683 N N . GLU A 1 82 ? 0.113 -13.699 -1.707 1.00 91.00 82 GLU A N 1
ATOM 684 C CA . GLU A 1 82 ? -0.643 -13.654 -2.960 1.00 91.00 82 GLU A CA 1
ATOM 685 C C . GLU A 1 82 ? 0.258 -13.229 -4.126 1.00 91.00 82 GLU A C 1
ATOM 687 O O . GLU A 1 82 ? 1.107 -12.356 -3.944 1.00 91.00 82 GLU A O 1
ATOM 692 N N . PRO A 1 83 ? 0.112 -13.790 -5.335 1.00 87.81 83 PRO A N 1
ATOM 693 C CA . PRO A 1 83 ? 0.870 -13.324 -6.490 1.00 87.81 83 PRO A CA 1
ATOM 694 C C . PRO A 1 83 ? 0.489 -11.877 -6.827 1.00 87.81 83 PRO A C 1
ATOM 696 O O . PRO A 1 83 ? -0.688 -11.523 -6.835 1.00 87.81 83 PRO A O 1
ATOM 699 N N . MET A 1 84 ? 1.479 -11.040 -7.144 1.00 84.38 84 MET A N 1
ATOM 700 C CA . MET A 1 84 ? 1.206 -9.731 -7.740 1.00 84.38 84 MET A CA 1
ATOM 701 C C . MET A 1 84 ? 1.281 -9.834 -9.253 1.00 84.38 84 MET A C 1
ATOM 703 O O . MET A 1 84 ? 2.197 -10.458 -9.791 1.00 84.38 84 MET A O 1
ATOM 707 N N . TYR A 1 85 ? 0.328 -9.199 -9.928 1.00 78.88 85 TYR A N 1
ATOM 708 C CA . TYR A 1 85 ? 0.417 -8.990 -11.363 1.00 78.88 85 TYR A CA 1
ATOM 709 C C . TYR A 1 85 ? 1.660 -8.150 -11.674 1.00 78.88 85 TYR A C 1
ATOM 711 O O . TYR A 1 85 ? 1.888 -7.137 -11.019 1.00 78.88 85 TYR A O 1
ATOM 719 N N . GLN A 1 86 ? 2.456 -8.583 -12.650 1.00 73.19 86 GLN A N 1
ATOM 720 C CA . GLN A 1 86 ? 3.611 -7.842 -13.146 1.00 73.19 86 GLN A CA 1
ATOM 721 C C . GLN A 1 86 ? 3.473 -7.681 -14.659 1.00 73.19 86 GLN A C 1
ATOM 723 O O . GLN A 1 86 ? 3.218 -8.660 -15.367 1.00 73.19 86 GLN A O 1
ATOM 728 N N . CYS A 1 87 ? 3.640 -6.462 -15.158 1.00 70.56 87 CYS A N 1
ATOM 729 C CA . CYS A 1 87 ? 3.623 -6.172 -16.583 1.00 70.56 87 CYS A CA 1
ATOM 730 C C . CYS A 1 87 ? 5.041 -6.283 -17.158 1.00 70.56 87 CYS A C 1
ATOM 732 O O . CYS A 1 87 ? 5.851 -5.369 -17.032 1.00 70.56 87 CYS A O 1
ATOM 734 N N . PHE A 1 88 ? 5.347 -7.412 -17.798 1.00 67.50 88 PHE A N 1
ATOM 735 C CA . PHE A 1 88 ? 6.657 -7.641 -18.428 1.00 67.50 88 PHE A CA 1
ATOM 736 C C . PHE A 1 88 ? 6.753 -7.122 -19.869 1.00 67.50 88 PHE A C 1
ATOM 738 O O . PHE A 1 88 ? 7.844 -7.079 -20.431 1.00 67.50 88 PHE A O 1
ATOM 745 N N . ASP A 1 89 ? 5.629 -6.718 -20.465 1.00 68.38 89 ASP A N 1
A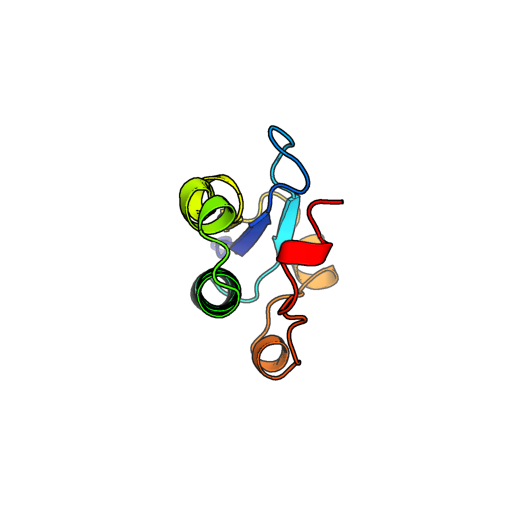TOM 746 C CA . ASP A 1 89 ? 5.560 -6.174 -21.822 1.00 68.38 89 ASP A CA 1
ATOM 747 C C . ASP A 1 89 ? 5.157 -4.693 -21.803 1.00 68.38 89 ASP A C 1
ATOM 749 O O . ASP A 1 89 ? 4.151 -4.278 -22.379 1.00 68.38 89 ASP A O 1
ATOM 753 N N . LEU A 1 90 ? 5.949 -3.879 -21.095 1.00 62.34 90 LEU A N 1
ATOM 754 C CA . LEU A 1 90 ? 5.719 -2.433 -20.996 1.00 62.34 90 LEU A CA 1
ATOM 755 C C . LEU A 1 90 ? 5.664 -1.753 -22.375 1.00 62.34 90 LEU A C 1
ATOM 757 O O . LEU A 1 90 ? 4.906 -0.806 -22.552 1.00 62.34 90 LEU A O 1
ATOM 761 N N . LYS A 1 91 ? 6.401 -2.268 -23.370 1.00 62.09 91 LYS A N 1
ATOM 762 C CA . LYS A 1 91 ? 6.438 -1.719 -24.738 1.00 62.09 91 LYS A CA 1
ATOM 763 C C . LYS A 1 91 ? 5.088 -1.787 -25.452 1.00 62.09 91 LYS A C 1
ATOM 765 O O . LYS A 1 91 ? 4.801 -0.936 -26.287 1.00 62.09 91 LYS A O 1
ATOM 770 N N . THR A 1 92 ? 4.266 -2.787 -25.146 1.00 55.22 92 THR A N 1
ATOM 771 C CA . THR A 1 92 ? 2.924 -2.926 -25.733 1.00 55.22 92 THR A CA 1
ATOM 772 C C . THR A 1 92 ? 1.864 -2.159 -24.932 1.00 55.22 92 THR A C 1
ATOM 774 O O . THR A 1 92 ? 0.766 -1.938 -25.437 1.00 55.22 92 THR A O 1
ATOM 777 N N . ALA A 1 93 ? 2.183 -1.713 -23.711 1.00 56.88 93 ALA A N 1
ATOM 778 C CA . ALA A 1 93 ? 1.285 -0.926 -22.866 1.00 56.88 93 ALA A CA 1
ATOM 779 C C . ALA A 1 93 ? 1.237 0.572 -23.238 1.00 56.88 93 ALA A C 1
ATOM 781 O O . ALA A 1 93 ? 0.290 1.252 -22.860 1.00 56.88 93 ALA A O 1
ATOM 782 N N . GLU A 1 94 ? 2.210 1.082 -24.004 1.00 50.25 94 GLU A N 1
ATOM 783 C CA . GLU A 1 94 ? 2.256 2.471 -24.507 1.00 50.25 94 GLU A CA 1
ATOM 784 C C . GLU A 1 94 ? 1.378 2.718 -25.759 1.00 50.25 94 GLU A C 1
ATOM 786 O O . GLU A 1 94 ? 1.613 3.679 -26.494 1.00 50.25 94 GLU A O 1
ATOM 791 N N . ARG A 1 95 ? 0.398 1.851 -26.052 1.00 43.62 95 ARG A N 1
ATOM 792 C CA . ARG A 1 95 ? -0.404 1.912 -27.287 1.00 43.62 95 ARG A CA 1
ATOM 793 C C . ARG A 1 95 ? -1.759 2.591 -27.137 1.00 43.62 95 ARG A C 1
ATOM 795 O O . ARG A 1 95 ? -2.481 2.271 -26.169 1.00 43.62 95 ARG A O 1
#

Solvent-accessible surface area (backbone atoms only — not comparable to full-atom values): 5711 Å² total; per-residue (Å²): 130,82,80,73,86,49,22,11,35,26,35,36,90,50,90,89,46,72,69,47,74,45,23,18,81,34,63,66,51,17,50,53,50,49,50,49,55,51,54,50,36,61,74,50,64,41,58,72,58,62,77,47,32,77,82,36,45,39,70,39,74,52,87,72,55,71,69,55,39,64,75,52,57,59,43,48,80,71,56,75,74,53,86,74,92,75,64,84,60,60,83,71,66,80,112